Protein AF-A0A2K2VMA2-F1 (afdb_monomer_lite)

Sequence (105 aa):
MKLNKESIKTLGQNIEFTIVSIRKNSDITNLDKIIADLKSLINENQNKADFSELQSDMEFLQEYYEEASWNDVTRWLSNINSTVRNIYYDYLAKIREYHNNKSSH

Structure (mmCIF, N/CA/C/O backbone):
data_AF-A0A2K2VMA2-F1
#
_entry.id   AF-A0A2K2VMA2-F1
#
loop_
_atom_site.group_PDB
_atom_site.id
_atom_site.type_symbol
_atom_site.label_atom_id
_atom_site.label_alt_id
_atom_site.label_comp_id
_atom_site.label_asym_id
_atom_site.label_entity_id
_atom_site.label_seq_id
_atom_site.pdbx_PDB_ins_code
_atom_site.Cartn_x
_atom_site.Cartn_y
_atom_site.Cartn_z
_atom_site.occupancy
_atom_site.B_iso_or_equiv
_atom_site.auth_seq_id
_atom_site.auth_comp_id
_atom_site.auth_asym_id
_atom_site.auth_atom_id
_atom_site.pdbx_PDB_model_num
ATOM 1 N N . MET A 1 1 ? -4.856 -12.810 10.653 1.00 39.00 1 MET A N 1
ATOM 2 C CA . MET A 1 1 ? -4.230 -11.899 11.633 1.00 39.00 1 MET A CA 1
ATOM 3 C C . MET A 1 1 ? -5.300 -10.910 12.098 1.00 39.00 1 MET A C 1
ATOM 5 O O . MET A 1 1 ? -6.308 -10.746 11.429 1.00 39.00 1 MET A O 1
ATOM 9 N N . LYS A 1 2 ? -5.208 -10.363 13.314 1.00 45.94 2 LYS A N 1
ATOM 10 C CA . LYS A 1 2 ? -6.048 -9.220 13.719 1.00 45.94 2 LYS A CA 1
ATOM 11 C C . LYS A 1 2 ? -5.249 -7.974 13.364 1.00 45.94 2 LYS A C 1
ATOM 13 O O . LYS A 1 2 ? -4.051 -7.982 13.639 1.00 45.94 2 LYS A O 1
ATOM 18 N N . LEU A 1 3 ? -5.893 -6.922 12.854 1.00 54.94 3 LEU A N 1
ATOM 19 C CA . LEU A 1 3 ? -5.318 -5.575 12.865 1.00 54.94 3 LEU A CA 1
ATOM 20 C C . LEU A 1 3 ? -4.710 -5.309 14.239 1.00 54.94 3 LEU A C 1
ATOM 22 O O . LEU A 1 3 ? -5.434 -5.137 15.220 1.00 54.94 3 LEU A O 1
ATOM 26 N N . ASN A 1 4 ? -3.387 -5.321 14.317 1.00 72.19 4 ASN A N 1
ATOM 27 C CA . ASN A 1 4 ? -2.671 -4.820 15.466 1.00 72.19 4 ASN A CA 1
ATOM 28 C C . ASN A 1 4 ? -1.827 -3.641 14.980 1.00 72.19 4 ASN A C 1
ATOM 30 O O . ASN A 1 4 ? -1.341 -3.607 13.850 1.00 72.19 4 ASN A O 1
ATOM 34 N N . LYS A 1 5 ? -1.736 -2.630 15.836 1.00 79.88 5 LYS A N 1
ATOM 35 C CA . LYS A 1 5 ? -1.035 -1.365 15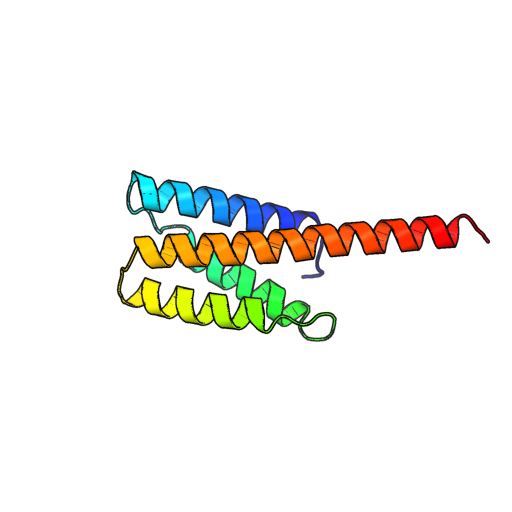.607 1.00 79.88 5 LYS A CA 1
ATOM 36 C C . LYS A 1 5 ? 0.355 -1.546 14.977 1.00 79.88 5 LYS A C 1
ATOM 38 O O . LYS A 1 5 ? 0.756 -0.731 14.150 1.00 79.88 5 LYS A O 1
ATOM 43 N N . GLU A 1 6 ? 1.073 -2.592 15.384 1.00 84.38 6 GLU A N 1
ATOM 44 C CA . GLU A 1 6 ? 2.424 -2.886 14.904 1.00 84.38 6 GLU A CA 1
ATOM 45 C C . GLU A 1 6 ? 2.417 -3.261 13.421 1.00 84.38 6 GLU A C 1
ATOM 47 O O . GLU A 1 6 ? 3.202 -2.701 12.668 1.00 84.38 6 GLU A O 1
ATOM 52 N N . SER A 1 7 ? 1.480 -4.096 12.958 1.00 83.88 7 SER A N 1
ATOM 53 C CA . SER A 1 7 ? 1.412 -4.495 11.545 1.00 83.88 7 SER A CA 1
ATOM 54 C C . SER A 1 7 ? 1.193 -3.313 10.593 1.00 83.88 7 SER A C 1
ATOM 56 O O . SER A 1 7 ? 1.896 -3.212 9.590 1.00 83.88 7 SER A O 1
ATOM 58 N N . ILE A 1 8 ? 0.281 -2.383 10.914 1.00 86.25 8 ILE A N 1
ATOM 59 C CA . ILE A 1 8 ? 0.031 -1.196 10.068 1.00 86.25 8 ILE A CA 1
ATOM 60 C C . ILE A 1 8 ? 1.261 -0.276 10.053 1.00 86.25 8 ILE A C 1
ATOM 62 O O . ILE A 1 8 ? 1.659 0.236 9.008 1.00 86.25 8 ILE A O 1
ATOM 66 N N . LYS A 1 9 ? 1.899 -0.091 11.215 1.00 88.25 9 LYS A N 1
ATOM 67 C CA . LYS A 1 9 ? 3.108 0.727 11.341 1.00 88.25 9 LYS A CA 1
ATOM 68 C C . LYS A 1 9 ? 4.274 0.132 10.547 1.00 88.25 9 LYS A C 1
ATOM 70 O O . LYS A 1 9 ? 4.937 0.860 9.814 1.00 88.25 9 LYS A O 1
ATOM 75 N N . THR A 1 10 ? 4.512 -1.173 10.677 1.00 90.88 10 THR A N 1
ATOM 76 C CA . THR A 1 10 ? 5.547 -1.890 9.924 1.00 90.88 10 THR A CA 1
ATOM 77 C C . THR A 1 10 ? 5.292 -1.809 8.422 1.00 90.88 10 THR A C 1
ATOM 79 O O . THR A 1 10 ? 6.231 -1.576 7.668 1.00 90.88 10 THR A O 1
ATOM 82 N N . LEU A 1 11 ? 4.036 -1.931 7.982 1.00 92.62 11 LEU A N 1
ATOM 83 C CA . LEU A 1 11 ? 3.675 -1.770 6.575 1.00 92.62 11 LEU A CA 1
ATOM 84 C C . LEU A 1 11 ? 4.040 -0.375 6.047 1.00 92.62 11 LEU A C 1
ATOM 86 O O . LEU A 1 11 ? 4.729 -0.279 5.035 1.00 92.62 11 LEU A O 1
ATOM 90 N N . GLY A 1 12 ? 3.672 0.695 6.761 1.00 93.06 12 GLY A N 1
ATOM 91 C CA . GLY A 1 12 ? 4.054 2.063 6.383 1.00 93.06 12 GLY A CA 1
ATOM 92 C C . GLY A 1 12 ? 5.574 2.258 6.285 1.00 93.06 12 GLY A C 1
ATOM 93 O O . GLY A 1 12 ? 6.076 2.812 5.310 1.00 93.06 12 GLY A O 1
ATOM 94 N N . GLN A 1 13 ? 6.332 1.716 7.245 1.00 93.38 13 GLN A N 1
ATOM 95 C CA . GLN A 1 13 ? 7.801 1.759 7.218 1.00 93.38 13 GLN A CA 1
ATOM 96 C C . GLN A 1 13 ? 8.393 0.997 6.022 1.00 93.38 13 GLN A C 1
ATOM 98 O O . GLN A 1 13 ? 9.333 1.479 5.389 1.00 93.38 13 GLN A O 1
ATOM 103 N N . ASN A 1 14 ? 7.839 -0.171 5.687 1.00 94.62 14 ASN A N 1
ATOM 104 C CA . ASN A 1 14 ? 8.282 -0.960 4.537 1.00 94.62 14 ASN A CA 1
ATOM 105 C C . ASN A 1 14 ? 8.000 -0.237 3.214 1.00 94.62 14 ASN A C 1
ATOM 107 O O . ASN A 1 14 ? 8.845 -0.263 2.316 1.00 94.62 14 ASN A O 1
ATOM 111 N N . ILE A 1 15 ? 6.849 0.434 3.103 1.00 96.44 15 ILE A N 1
ATOM 112 C CA . ILE A 1 15 ? 6.502 1.248 1.933 1.00 96.44 15 ILE A CA 1
ATOM 113 C C . ILE A 1 15 ? 7.508 2.390 1.764 1.00 96.44 15 ILE A C 1
ATOM 115 O O . ILE A 1 15 ? 8.073 2.551 0.684 1.00 96.44 15 ILE A O 1
ATOM 119 N N . GLU A 1 16 ? 7.802 3.139 2.829 1.00 95.69 16 GLU A N 1
ATOM 120 C CA . GLU A 1 16 ? 8.792 4.227 2.796 1.00 95.69 16 GLU A CA 1
ATOM 121 C C . GLU A 1 16 ? 10.180 3.743 2.391 1.00 95.69 16 GLU A C 1
ATOM 123 O O . GLU A 1 16 ? 10.820 4.345 1.526 1.00 95.69 16 GLU A O 1
ATOM 128 N N . PHE A 1 17 ? 10.628 2.638 2.988 1.00 95.69 17 PHE A N 1
ATOM 129 C CA . PHE A 1 17 ? 11.898 2.021 2.634 1.00 95.69 17 PHE A CA 1
ATOM 130 C C . PHE A 1 17 ? 11.941 1.663 1.144 1.00 95.69 17 PHE A C 1
ATOM 132 O O . PHE A 1 17 ? 12.896 2.008 0.452 1.00 95.69 17 PHE A O 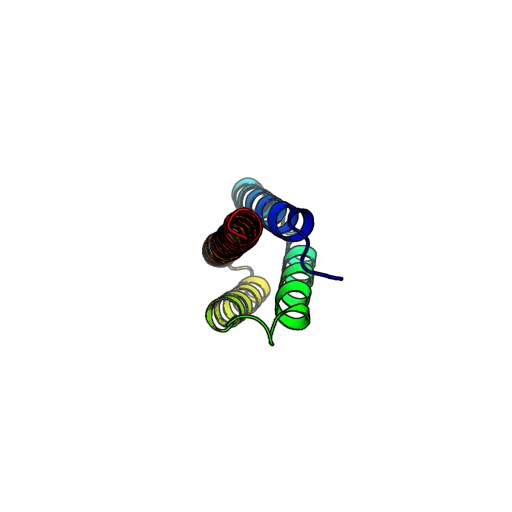1
ATOM 139 N N . THR A 1 18 ? 10.879 1.045 0.629 1.00 96.00 18 THR A N 1
ATOM 140 C CA . THR A 1 18 ? 10.804 0.606 -0.770 1.00 96.00 18 THR A CA 1
ATOM 141 C C . THR A 1 18 ? 10.780 1.781 -1.741 1.00 96.00 18 THR A C 1
ATOM 143 O O . THR A 1 18 ? 11.490 1.749 -2.742 1.00 96.00 18 THR A O 1
ATOM 146 N N . ILE A 1 19 ? 10.072 2.872 -1.424 1.00 96.38 19 ILE A N 1
ATOM 147 C CA . ILE A 1 19 ? 10.122 4.110 -2.220 1.00 96.38 19 ILE A CA 1
ATOM 148 C C . ILE A 1 19 ? 11.567 4.615 -2.342 1.00 96.38 19 ILE A C 1
ATOM 150 O O . ILE A 1 19 ? 12.009 4.981 -3.434 1.00 96.38 19 ILE A O 1
ATOM 154 N N . VAL A 1 20 ? 12.315 4.642 -1.234 1.00 96.44 20 VAL A N 1
ATOM 155 C CA . VAL A 1 20 ? 13.716 5.091 -1.232 1.00 96.44 20 VAL A CA 1
ATOM 156 C C . VAL A 1 20 ? 14.605 4.144 -2.044 1.00 96.44 20 VAL A C 1
ATOM 158 O O . VAL A 1 20 ? 15.432 4.623 -2.822 1.00 96.44 20 VAL A O 1
ATOM 161 N N . SER A 1 21 ? 14.431 2.830 -1.895 1.00 95.88 21 SER A N 1
ATOM 162 C CA . SER A 1 21 ? 15.199 1.810 -2.619 1.00 95.88 21 SER A CA 1
ATOM 163 C C . SER A 1 21 ? 14.985 1.873 -4.131 1.00 95.88 21 SER A C 1
ATOM 165 O O . SER A 1 21 ? 15.963 1.884 -4.884 1.00 95.88 21 SER A O 1
ATOM 167 N N . ILE A 1 22 ? 13.737 2.028 -4.583 1.00 95.44 22 ILE A N 1
ATOM 168 C CA . ILE A 1 22 ? 13.412 2.185 -6.006 1.00 95.44 22 ILE A CA 1
ATOM 169 C C . ILE A 1 22 ? 14.042 3.469 -6.555 1.00 95.44 22 ILE A C 1
ATOM 171 O O . ILE A 1 22 ? 14.737 3.435 -7.566 1.00 95.44 22 ILE A O 1
ATOM 175 N N . ARG A 1 23 ? 13.876 4.606 -5.866 1.00 94.00 23 ARG A N 1
ATOM 176 C CA . ARG A 1 23 ? 14.406 5.898 -6.340 1.00 94.00 23 ARG A CA 1
ATOM 177 C C . ARG A 1 23 ? 15.927 5.938 -6.437 1.00 94.00 23 ARG A C 1
ATOM 179 O O . ARG A 1 23 ? 16.455 6.621 -7.307 1.00 94.00 23 ARG A O 1
ATOM 186 N N . LYS A 1 24 ? 16.633 5.272 -5.520 1.00 95.12 24 LYS A N 1
ATOM 187 C CA . LYS A 1 24 ? 18.102 5.272 -5.504 1.00 95.12 24 LYS A CA 1
ATOM 188 C C . LYS A 1 24 ? 18.691 4.249 -6.466 1.00 95.12 24 LYS A C 1
ATOM 190 O O . LYS A 1 24 ? 19.647 4.564 -7.165 1.00 95.12 24 LYS A O 1
ATOM 195 N N . ASN A 1 25 ? 18.132 3.040 -6.470 1.00 94.56 25 ASN A N 1
ATOM 196 C CA . ASN A 1 25 ? 18.798 1.866 -7.029 1.00 94.56 25 ASN A CA 1
ATOM 197 C C . ASN A 1 25 ? 17.893 1.028 -7.948 1.00 94.56 25 ASN A C 1
ATOM 199 O O . ASN A 1 25 ? 18.327 -0.026 -8.397 1.00 94.56 25 ASN A O 1
ATOM 203 N N . SER A 1 26 ? 16.648 1.448 -8.207 1.00 91.69 26 SER A N 1
ATOM 204 C CA . SER A 1 26 ? 15.616 0.619 -8.862 1.00 91.69 26 SER A CA 1
ATOM 205 C C . SER A 1 26 ? 15.411 -0.74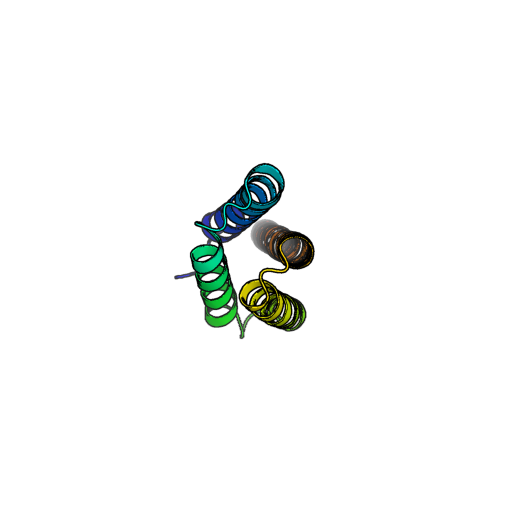4 -8.178 1.00 91.69 26 SER A C 1
ATOM 207 O O . SER A 1 26 ? 15.054 -1.725 -8.821 1.00 91.69 26 SER A O 1
ATOM 209 N N . ASP A 1 27 ? 15.658 -0.814 -6.865 1.00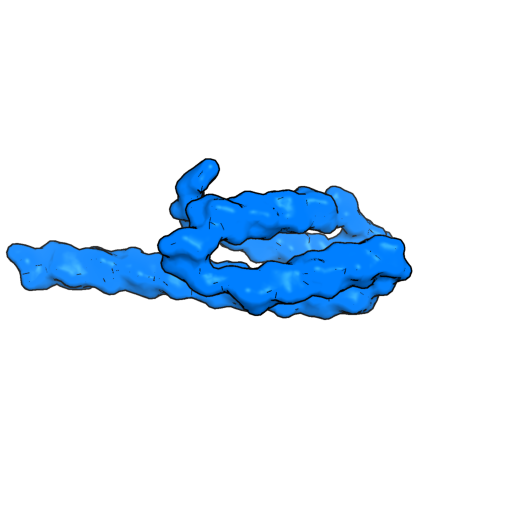 93.31 27 ASP A N 1
ATOM 210 C CA . ASP A 1 27 ? 15.504 -2.041 -6.083 1.00 93.31 27 ASP A CA 1
ATOM 211 C C . ASP A 1 27 ? 14.040 -2.231 -5.668 1.00 93.31 27 ASP A C 1
ATOM 213 O O . ASP A 1 27 ? 13.502 -1.484 -4.846 1.00 93.31 27 ASP A O 1
ATOM 217 N N . ILE A 1 28 ? 13.425 -3.257 -6.254 1.00 92.44 28 ILE A N 1
ATOM 218 C CA . ILE A 1 28 ? 12.014 -3.629 -6.103 1.00 92.44 28 ILE A CA 1
ATOM 219 C C . ILE A 1 28 ? 11.809 -4.863 -5.216 1.00 92.44 28 ILE A C 1
ATOM 221 O O . ILE A 1 28 ? 10.689 -5.350 -5.107 1.00 92.44 28 ILE A O 1
ATOM 225 N N . THR A 1 29 ? 12.858 -5.371 -4.560 1.00 92.69 29 THR A N 1
ATOM 226 C CA . THR A 1 29 ? 12.844 -6.668 -3.848 1.00 92.69 29 THR A CA 1
ATOM 227 C C . THR A 1 29 ? 11.711 -6.791 -2.819 1.00 92.69 29 THR A C 1
ATOM 229 O O . THR A 1 29 ? 11.221 -7.882 -2.542 1.00 92.69 29 THR A O 1
ATOM 232 N N . ASN A 1 30 ? 11.265 -5.668 -2.251 1.00 91.81 30 ASN A N 1
ATOM 233 C CA . ASN A 1 30 ? 10.210 -5.634 -1.237 1.00 91.81 30 ASN A CA 1
ATOM 234 C C . ASN A 1 30 ? 8.800 -5.366 -1.787 1.00 91.81 30 ASN A C 1
ATOM 236 O O . ASN A 1 30 ? 7.841 -5.416 -1.013 1.00 91.81 30 ASN A O 1
ATOM 240 N N . LEU A 1 31 ? 8.651 -5.069 -3.081 1.00 92.38 31 LEU A N 1
ATOM 241 C CA . LEU A 1 31 ? 7.383 -4.610 -3.648 1.00 92.38 31 LEU A CA 1
ATOM 242 C C . LEU A 1 31 ? 6.301 -5.697 -3.602 1.00 92.38 31 LEU A C 1
ATOM 244 O O . LEU A 1 31 ? 5.201 -5.437 -3.115 1.00 92.38 31 LEU A O 1
ATOM 248 N N . ASP A 1 32 ? 6.635 -6.931 -3.986 1.00 92.44 32 ASP A N 1
ATOM 249 C CA . ASP A 1 32 ? 5.701 -8.068 -3.939 1.00 92.44 32 ASP A CA 1
ATOM 250 C C . ASP A 1 32 ? 5.186 -8.330 -2.519 1.00 92.44 32 ASP A C 1
ATOM 252 O O . ASP A 1 32 ? 3.998 -8.581 -2.297 1.00 92.44 32 ASP A O 1
ATOM 256 N N . LYS A 1 33 ? 6.077 -8.216 -1.528 1.00 92.69 33 LYS A N 1
ATOM 257 C CA . LYS A 1 33 ? 5.722 -8.370 -0.117 1.00 92.69 33 LYS A CA 1
ATOM 258 C C . LYS A 1 33 ? 4.770 -7.267 0.342 1.00 92.69 33 LYS A C 1
ATOM 260 O O . LYS A 1 33 ? 3.792 -7.564 1.019 1.00 92.69 33 LYS A O 1
ATOM 265 N N . ILE A 1 34 ? 5.025 -6.014 -0.039 1.00 94.19 34 ILE A N 1
ATOM 266 C CA . ILE A 1 34 ? 4.134 -4.888 0.279 1.00 94.19 34 ILE A CA 1
ATOM 267 C C . ILE A 1 34 ? 2.746 -5.114 -0.316 1.00 94.19 34 ILE A C 1
ATOM 269 O O . ILE A 1 34 ? 1.750 -4.940 0.383 1.00 94.19 34 ILE A O 1
ATOM 273 N N . ILE A 1 35 ? 2.670 -5.540 -1.579 1.00 94.31 35 ILE A N 1
ATOM 274 C CA . ILE A 1 35 ? 1.397 -5.840 -2.243 1.00 94.31 35 ILE A CA 1
ATOM 275 C C . ILE A 1 35 ? 0.650 -6.949 -1.487 1.00 94.31 35 ILE A C 1
ATOM 277 O O . ILE A 1 35 ? -0.554 -6.830 -1.254 1.00 94.31 35 ILE A O 1
ATOM 281 N N . ALA A 1 36 ? 1.346 -8.004 -1.055 1.00 92.75 36 ALA A N 1
ATOM 282 C CA . ALA A 1 36 ? 0.749 -9.077 -0.261 1.00 92.75 36 ALA A CA 1
ATOM 283 C C . ALA A 1 36 ? 0.248 -8.592 1.114 1.00 92.75 36 ALA A C 1
ATOM 285 O O . ALA A 1 36 ? -0.879 -8.908 1.504 1.00 92.75 36 ALA A O 1
ATOM 286 N N . ASP A 1 37 ? 1.046 -7.790 1.824 1.00 92.94 37 ASP A N 1
ATOM 287 C CA . ASP A 1 37 ? 0.687 -7.229 3.130 1.00 92.94 37 ASP A CA 1
ATOM 288 C C . ASP A 1 37 ? -0.540 -6.300 3.023 1.00 92.94 37 ASP A C 1
ATOM 290 O O . ASP A 1 37 ? -1.441 -6.360 3.864 1.00 92.94 37 ASP A O 1
ATOM 294 N N . LEU A 1 38 ? -0.630 -5.496 1.958 1.00 93.12 38 LEU A N 1
ATOM 295 C CA . LEU A 1 38 ? -1.791 -4.648 1.675 1.00 93.12 38 LEU A CA 1
ATOM 296 C C . LEU A 1 38 ? -3.049 -5.468 1.346 1.00 93.12 38 LEU A C 1
ATOM 298 O O . LEU A 1 38 ? -4.117 -5.196 1.897 1.00 93.12 38 LEU A O 1
ATOM 302 N N . LYS A 1 39 ? -2.933 -6.510 0.507 1.00 93.00 39 LYS A N 1
ATOM 303 C CA . LYS A 1 39 ? -4.049 -7.432 0.210 1.00 93.00 39 LYS A CA 1
ATOM 304 C C . LYS A 1 39 ? -4.572 -8.080 1.494 1.00 93.00 39 LYS A C 1
ATOM 306 O O . LYS A 1 39 ? -5.784 -8.164 1.697 1.00 93.00 39 LYS A O 1
ATOM 311 N N . SER A 1 40 ? -3.665 -8.492 2.380 1.00 91.31 40 SER A N 1
ATOM 312 C CA . SER A 1 40 ? -4.010 -9.045 3.691 1.00 91.31 40 SER A CA 1
ATOM 313 C C . SER A 1 40 ? -4.749 -8.023 4.563 1.00 91.31 40 SER A C 1
ATOM 315 O O . SER A 1 40 ? -5.828 -8.321 5.082 1.00 91.31 40 SER A O 1
ATOM 317 N N . LEU A 1 41 ? -4.229 -6.792 4.657 1.00 88.50 41 LEU A N 1
ATOM 318 C CA . LEU A 1 41 ? -4.851 -5.697 5.406 1.00 88.50 41 LEU A CA 1
ATOM 319 C C . LEU A 1 41 ? -6.295 -5.442 4.954 1.00 88.50 41 LEU A C 1
ATOM 321 O O . LEU A 1 41 ? -7.187 -5.360 5.800 1.00 88.50 41 LEU A O 1
ATOM 325 N N . ILE A 1 42 ? -6.530 -5.343 3.646 1.00 89.44 42 ILE A N 1
ATOM 326 C CA . ILE A 1 42 ? -7.866 -5.115 3.084 1.00 89.44 42 ILE A CA 1
ATOM 327 C C . ILE A 1 42 ? -8.779 -6.298 3.410 1.00 89.44 42 ILE A C 1
ATOM 329 O O . ILE A 1 42 ? -9.838 -6.121 4.010 1.00 89.44 42 ILE A O 1
ATOM 333 N N . ASN A 1 43 ? -8.359 -7.522 3.088 1.00 89.94 43 ASN A N 1
ATOM 334 C CA . ASN A 1 43 ? -9.201 -8.708 3.240 1.00 89.94 43 ASN A CA 1
ATOM 335 C C . ASN A 1 43 ? -9.627 -8.957 4.701 1.00 89.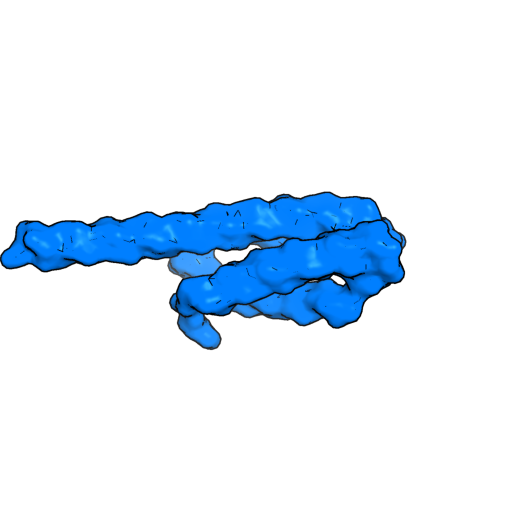94 43 ASN A C 1
ATOM 337 O O . ASN A 1 43 ? -10.779 -9.300 4.974 1.00 89.94 43 ASN A O 1
ATOM 341 N N . GLU A 1 44 ? -8.725 -8.736 5.661 1.00 86.94 44 GLU A N 1
ATOM 342 C CA . GLU A 1 44 ? -9.005 -8.920 7.091 1.00 86.94 44 GLU A CA 1
ATOM 343 C C . GLU A 1 44 ? -9.967 -7.866 7.673 1.00 86.94 44 GLU A C 1
ATOM 345 O O . GLU A 1 44 ? -10.495 -8.037 8.784 1.00 86.94 44 GLU A O 1
ATOM 350 N N . ASN A 1 45 ? -10.183 -6.756 6.956 1.00 84.06 45 ASN A N 1
ATOM 351 C CA . ASN A 1 45 ? -10.875 -5.578 7.483 1.00 84.06 45 ASN A CA 1
ATOM 352 C C . ASN A 1 45 ? -11.944 -4.993 6.567 1.00 84.06 45 ASN A C 1
ATOM 354 O O . ASN A 1 45 ? -12.607 -4.053 6.991 1.00 84.06 45 ASN A O 1
ATOM 358 N N . GLN A 1 46 ? -12.197 -5.596 5.407 1.00 84.31 46 GLN A N 1
ATOM 359 C CA . GLN A 1 46 ? -13.215 -5.180 4.435 1.00 84.31 46 GLN A CA 1
ATOM 360 C C . GLN A 1 46 ? -14.617 -4.956 5.035 1.00 84.31 46 GLN A C 1
ATOM 362 O O . GLN A 1 46 ? -15.380 -4.141 4.540 1.00 84.31 46 GLN A O 1
ATOM 367 N N . ASN A 1 47 ? -14.948 -5.623 6.148 1.00 84.69 47 ASN A N 1
ATOM 368 C CA . ASN A 1 47 ? -16.236 -5.467 6.841 1.00 84.69 47 ASN A CA 1
ATOM 369 C C . ASN A 1 47 ? -16.231 -4.395 7.951 1.00 84.69 47 ASN A C 1
ATOM 371 O O . ASN A 1 47 ? -17.214 -4.256 8.675 1.00 84.69 47 ASN A O 1
ATOM 375 N N . LYS A 1 48 ? -15.108 -3.703 8.172 1.00 81.31 48 LYS A N 1
ATOM 376 C CA . LYS A 1 48 ? -14.894 -2.775 9.302 1.00 81.31 48 LYS A CA 1
ATOM 377 C C . LYS A 1 48 ? -14.592 -1.343 8.869 1.00 81.31 48 LYS A C 1
ATOM 379 O O . LYS A 1 48 ? -14.680 -0.441 9.702 1.00 81.31 48 LYS A O 1
ATOM 384 N N . ALA A 1 49 ? -14.178 -1.149 7.623 1.00 81.50 49 ALA A N 1
ATOM 385 C CA . ALA A 1 49 ? -13.877 0.148 7.039 1.00 81.50 49 ALA A CA 1
ATOM 386 C C . ALA A 1 49 ? -14.009 0.068 5.516 1.00 81.50 49 ALA A C 1
ATOM 388 O O . ALA A 1 49 ? -13.956 -1.020 4.943 1.00 81.50 49 ALA A O 1
ATOM 389 N N . ASP A 1 50 ? -14.172 1.229 4.892 1.00 84.81 50 ASP A N 1
ATOM 390 C CA . ASP A 1 50 ? -14.077 1.374 3.446 1.00 84.81 50 ASP A CA 1
ATOM 391 C C . ASP A 1 50 ? -12.598 1.366 3.030 1.00 84.81 50 ASP A C 1
ATOM 393 O O . ASP A 1 50 ? -11.776 2.070 3.618 1.00 84.81 50 ASP A O 1
ATOM 397 N N . PHE A 1 51 ? -12.270 0.535 2.044 1.00 89.50 51 PHE A N 1
ATOM 398 C CA . PHE A 1 51 ? -10.929 0.386 1.477 1.00 89.50 51 PHE A CA 1
ATOM 399 C C . PHE A 1 51 ? -10.904 0.648 -0.034 1.00 89.50 51 PHE A C 1
ATOM 401 O O . PHE A 1 51 ? -9.906 0.331 -0.676 1.00 89.50 51 PHE A O 1
ATOM 408 N N . SER A 1 52 ? -11.971 1.209 -0.608 1.00 90.88 52 SER A N 1
ATOM 409 C CA . SER A 1 52 ? -12.109 1.430 -2.053 1.00 90.88 52 SER A CA 1
ATOM 410 C C . SER A 1 52 ? -10.956 2.242 -2.652 1.00 90.88 52 SER A C 1
ATOM 412 O O . SER A 1 52 ? -10.375 1.831 -3.654 1.00 90.88 52 SER A O 1
ATOM 414 N N . GLU A 1 53 ? -10.559 3.339 -2.003 1.00 91.12 53 GLU A N 1
ATOM 415 C CA . GLU A 1 53 ? -9.407 4.154 -2.417 1.00 91.12 53 GLU A CA 1
ATOM 416 C C . GLU A 1 53 ? -8.106 3.340 -2.392 1.00 91.12 53 GLU A C 1
ATOM 418 O O . GLU A 1 53 ? -7.377 3.296 -3.379 1.00 91.12 53 GLU A O 1
ATOM 423 N N . LEU A 1 54 ? -7.855 2.603 -1.303 1.00 93.19 54 LEU A N 1
ATOM 424 C CA . LEU A 1 54 ? -6.659 1.768 -1.180 1.00 93.19 54 LEU A CA 1
ATOM 425 C C . LEU A 1 54 ? -6.626 0.652 -2.236 1.00 93.19 54 LEU A C 1
ATOM 427 O O . LEU A 1 54 ? -5.561 0.333 -2.754 1.00 93.19 54 LEU A O 1
ATOM 431 N N . GLN A 1 55 ? -7.776 0.053 -2.549 1.00 94.44 55 GLN A N 1
ATOM 432 C CA . GLN A 1 55 ? -7.900 -0.959 -3.598 1.00 94.44 55 GLN A CA 1
ATOM 433 C C . GLN A 1 55 ? -7.585 -0.375 -4.975 1.00 94.44 55 GLN A C 1
ATOM 435 O O . GLN A 1 55 ? -6.792 -0.966 -5.702 1.00 94.44 55 GLN A O 1
ATOM 440 N N . SER A 1 56 ? -8.135 0.796 -5.299 1.00 95.25 56 SER A N 1
ATOM 441 C CA . SER A 1 56 ? -7.870 1.469 -6.573 1.00 95.25 56 SER A CA 1
ATOM 442 C C . SER A 1 56 ? -6.393 1.849 -6.716 1.00 95.25 56 SER A C 1
ATOM 444 O O . SER A 1 56 ? -5.771 1.518 -7.723 1.00 95.25 56 SER A O 1
ATOM 446 N N . ASP A 1 57 ? -5.785 2.436 -5.681 1.00 95.94 57 ASP A N 1
ATOM 447 C CA . ASP A 1 57 ? -4.351 2.750 -5.673 1.00 95.94 57 ASP A CA 1
ATOM 448 C C . ASP A 1 57 ? -3.483 1.498 -5.901 1.00 95.94 57 ASP A C 1
ATOM 450 O O . ASP A 1 57 ? -2.443 1.549 -6.561 1.00 95.94 57 ASP A O 1
ATOM 454 N N . MET A 1 58 ? -3.899 0.358 -5.342 1.00 95.56 58 MET A N 1
ATOM 455 C CA . MET A 1 58 ? -3.202 -0.916 -5.496 1.00 95.56 58 MET A CA 1
ATOM 456 C C . MET A 1 58 ? -3.344 -1.542 -6.880 1.00 95.56 58 MET A C 1
ATOM 458 O O . MET A 1 58 ? -2.443 -2.282 -7.285 1.00 95.56 58 MET A O 1
ATOM 462 N N . GLU A 1 59 ? -4.461 -1.315 -7.565 1.00 95.38 59 GLU A N 1
ATOM 463 C CA . GLU A 1 59 ? -4.655 -1.741 -8.952 1.00 95.38 59 GLU A CA 1
ATOM 464 C C . GLU A 1 59 ? -3.690 -0.977 -9.859 1.00 95.38 59 GLU A C 1
ATOM 466 O O . GLU A 1 59 ? -2.900 -1.605 -10.564 1.00 95.38 59 GLU A O 1
ATOM 471 N N . PHE A 1 60 ? -3.636 0.352 -9.729 1.00 95.75 60 PHE A N 1
ATOM 472 C CA . PHE A 1 60 ? -2.677 1.167 -10.476 1.00 95.75 60 PHE A CA 1
ATOM 473 C C . PHE A 1 60 ? -1.224 0.815 -10.142 1.00 95.75 60 PHE A C 1
ATOM 475 O O . PHE A 1 60 ? -0.387 0.722 -11.035 1.00 95.75 60 PHE A O 1
ATOM 482 N N . LEU A 1 61 ? -0.896 0.577 -8.867 1.00 96.62 61 LEU A N 1
ATOM 483 C CA . LEU A 1 61 ? 0.446 0.132 -8.484 1.00 96.62 61 LEU A CA 1
ATOM 484 C C . LEU A 1 61 ? 0.858 -1.150 -9.225 1.00 96.62 61 LEU A C 1
ATOM 486 O O . LEU A 1 61 ? 2.007 -1.251 -9.650 1.00 96.62 61 LEU A O 1
ATOM 490 N N . GLN A 1 62 ? -0.051 -2.123 -9.339 1.00 94.00 62 GLN A N 1
ATOM 491 C CA . GLN A 1 62 ? 0.212 -3.397 -10.017 1.00 94.00 62 GLN A CA 1
ATOM 492 C C . GLN A 1 62 ? 0.386 -3.197 -11.526 1.00 94.00 62 GLN A C 1
ATOM 494 O O . GLN A 1 62 ? 1.361 -3.699 -12.075 1.00 94.00 62 GLN A O 1
ATOM 499 N N . GLU A 1 63 ? -0.474 -2.398 -12.160 1.00 95.75 63 GLU A N 1
ATOM 500 C CA . GLU A 1 63 ? -0.355 -2.036 -13.579 1.00 95.75 63 GLU A CA 1
ATOM 501 C C . GLU A 1 63 ? 1.021 -1.423 -13.885 1.00 95.75 63 GLU A C 1
ATOM 503 O O . GLU A 1 63 ? 1.788 -1.947 -14.691 1.00 95.75 63 GLU A O 1
ATOM 508 N N . TYR A 1 64 ? 1.412 -0.374 -13.156 1.00 94.69 64 TYR A N 1
ATOM 509 C CA . TYR A 1 64 ? 2.689 0.304 -13.401 1.00 94.69 64 TYR A CA 1
ATOM 510 C C . TYR A 1 64 ? 3.915 -0.509 -12.980 1.00 94.69 64 TYR A C 1
ATOM 512 O O . TYR A 1 64 ? 5.020 -0.264 -13.473 1.00 94.69 64 TYR A O 1
ATOM 520 N N . TYR A 1 65 ? 3.745 -1.464 -12.066 1.00 91.81 65 TYR A N 1
ATOM 521 C CA . TYR A 1 65 ? 4.789 -2.423 -11.734 1.00 91.81 65 TYR A CA 1
ATOM 522 C C . TYR A 1 65 ? 5.056 -3.369 -12.909 1.00 91.81 65 TYR A C 1
ATOM 524 O O . TYR A 1 65 ? 6.215 -3.553 -13.280 1.00 91.81 65 TYR A O 1
ATOM 532 N N . GLU A 1 66 ? 4.007 -3.905 -13.533 1.00 92.81 66 GLU A N 1
ATOM 533 C CA . GLU A 1 66 ? 4.123 -4.758 -14.722 1.00 92.81 66 GLU A CA 1
ATOM 534 C C . GLU A 1 66 ? 4.740 -4.005 -15.911 1.00 92.81 66 GLU A C 1
ATOM 536 O O . GLU A 1 66 ? 5.544 -4.568 -16.656 1.00 92.81 66 GLU A O 1
ATOM 541 N N . GLU A 1 67 ? 4.452 -2.708 -16.041 1.00 95.50 67 GLU A N 1
ATOM 542 C CA . GLU A 1 67 ? 5.059 -1.823 -17.045 1.00 95.50 67 GLU A CA 1
ATOM 543 C C . GLU A 1 67 ? 6.495 -1.374 -16.715 1.00 95.50 67 GLU A C 1
ATOM 545 O O . GLU A 1 67 ? 7.129 -0.684 -17.517 1.00 95.50 67 GLU A O 1
ATOM 550 N N . ALA A 1 68 ? 7.022 -1.724 -15.536 1.00 92.19 68 ALA A N 1
ATOM 551 C CA . ALA A 1 68 ? 8.296 -1.227 -15.013 1.00 92.19 68 ALA A CA 1
ATOM 552 C C . ALA A 1 68 ? 8.399 0.320 -14.972 1.00 92.19 68 ALA A C 1
ATOM 554 O O . ALA A 1 68 ? 9.496 0.888 -15.050 1.00 92.19 68 ALA A O 1
ATOM 555 N N . SER A 1 69 ? 7.271 1.025 -14.806 1.00 95.00 69 SER A N 1
ATOM 556 C CA . SER A 1 69 ? 7.235 2.487 -14.650 1.00 95.00 69 SER A CA 1
ATOM 557 C C . SER A 1 69 ? 7.560 2.882 -13.207 1.00 95.00 69 SER A C 1
ATOM 559 O O . SER A 1 69 ? 6.691 3.196 -12.393 1.00 95.00 69 SER A O 1
ATOM 561 N N . TRP A 1 70 ? 8.848 2.884 -12.853 1.00 94.12 70 TRP A N 1
ATOM 562 C CA . TRP A 1 70 ? 9.289 3.098 -11.465 1.00 94.12 70 TRP A CA 1
ATOM 563 C C . TRP A 1 70 ? 8.888 4.450 -10.870 1.00 94.12 70 TRP A C 1
ATOM 565 O O . TRP A 1 70 ? 8.652 4.556 -9.664 1.00 94.12 70 TRP A O 1
ATOM 575 N N . ASN A 1 71 ? 8.754 5.482 -11.703 1.00 94.62 71 ASN A N 1
ATOM 576 C CA . ASN A 1 71 ? 8.243 6.773 -11.253 1.00 94.62 71 ASN A CA 1
ATOM 577 C C . ASN A 1 71 ? 6.781 6.660 -10.808 1.00 94.62 71 ASN A C 1
ATOM 579 O O . ASN A 1 71 ? 6.456 7.106 -9.705 1.00 94.62 71 ASN A O 1
ATOM 583 N N . ASP A 1 72 ? 5.929 6.008 -11.600 1.00 96.69 72 ASP A N 1
ATOM 584 C CA . ASP A 1 72 ? 4.528 5.783 -11.245 1.00 96.69 72 ASP A CA 1
ATOM 585 C C . ASP A 1 72 ? 4.375 4.814 -10.077 1.00 96.69 72 ASP A C 1
ATOM 587 O O . ASP A 1 72 ? 3.602 5.087 -9.160 1.00 96.69 72 ASP A O 1
ATOM 591 N N . VAL A 1 73 ? 5.189 3.758 -10.020 1.00 95.62 73 VAL A N 1
ATOM 592 C CA . VAL A 1 73 ? 5.252 2.858 -8.860 1.00 95.62 73 VAL A CA 1
ATOM 593 C C . VAL A 1 73 ? 5.547 3.654 -7.588 1.00 95.62 73 VAL A C 1
ATOM 595 O O . VAL A 1 73 ? 4.834 3.525 -6.594 1.00 95.62 73 VAL A O 1
ATOM 598 N N . THR A 1 74 ? 6.546 4.545 -7.593 1.00 95.94 74 THR A N 1
ATOM 599 C CA . THR A 1 74 ? 6.845 5.356 -6.397 1.00 95.94 74 THR A CA 1
ATOM 600 C C . THR A 1 74 ? 5.757 6.385 -6.076 1.00 95.94 74 THR A C 1
ATOM 602 O O . THR A 1 74 ? 5.571 6.717 -4.900 1.00 95.94 74 THR A O 1
ATOM 605 N N . ARG A 1 75 ? 5.031 6.886 -7.087 1.00 97.12 75 ARG A N 1
ATOM 606 C CA . ARG A 1 75 ? 3.873 7.778 -6.916 1.00 97.12 75 ARG A CA 1
ATOM 607 C C . ARG A 1 75 ? 2.741 7.049 -6.198 1.00 97.12 75 ARG A C 1
ATOM 609 O O . ARG A 1 75 ? 2.311 7.511 -5.144 1.00 97.12 75 ARG A O 1
ATOM 616 N N . TRP A 1 76 ? 2.332 5.884 -6.691 1.00 97.50 76 TRP A N 1
ATOM 617 C CA . TRP A 1 76 ? 1.254 5.105 -6.079 1.00 97.50 76 TRP A CA 1
ATOM 618 C C . TRP A 1 76 ? 1.635 4.531 -4.718 1.00 97.50 76 TRP A C 1
ATOM 620 O O . TRP A 1 76 ? 0.830 4.595 -3.796 1.00 97.50 76 TRP A O 1
ATOM 630 N N . LEU A 1 77 ? 2.887 4.108 -4.514 1.00 96.62 77 LEU A N 1
ATOM 631 C CA . LEU A 1 77 ? 3.371 3.770 -3.170 1.00 96.62 77 LEU A CA 1
ATOM 632 C C . LEU A 1 77 ? 3.256 4.951 -2.191 1.00 96.62 77 LEU A C 1
ATOM 634 O O . LEU A 1 77 ? 2.985 4.743 -1.010 1.00 96.62 77 LEU A O 1
ATOM 638 N N . SER A 1 78 ? 3.440 6.192 -2.652 1.00 96.50 78 SER A N 1
ATOM 639 C CA . SER A 1 78 ? 3.293 7.381 -1.798 1.00 96.50 78 SER A CA 1
ATOM 640 C C . SER A 1 78 ? 1.829 7.660 -1.435 1.00 96.50 78 SER A C 1
ATOM 642 O O . SER A 1 78 ? 1.549 8.018 -0.286 1.00 96.50 78 SER A O 1
ATOM 644 N N . ASN A 1 79 ? 0.904 7.456 -2.379 1.00 96.44 79 ASN A N 1
ATOM 645 C CA . ASN A 1 79 ? -0.539 7.545 -2.129 1.00 96.44 79 ASN A CA 1
ATOM 646 C C . ASN A 1 79 ? -0.968 6.487 -1.106 1.00 96.44 79 ASN A C 1
ATOM 648 O O . ASN A 1 79 ? -1.452 6.827 -0.028 1.00 96.44 79 ASN A O 1
ATOM 652 N N . ILE A 1 80 ? -0.611 5.226 -1.365 1.00 96.06 80 ILE A N 1
ATOM 653 C CA . ILE A 1 80 ? -0.855 4.092 -0.468 1.00 96.06 80 ILE A CA 1
ATOM 654 C C . ILE A 1 80 ? -0.300 4.363 0.932 1.00 96.06 80 ILE A C 1
ATOM 656 O O . ILE A 1 80 ? -0.989 4.122 1.922 1.00 96.06 80 ILE A O 1
ATOM 660 N N . ASN A 1 81 ? 0.925 4.889 1.054 1.00 94.12 81 ASN A N 1
ATOM 661 C CA . ASN A 1 81 ? 1.499 5.199 2.366 1.00 94.12 81 ASN A CA 1
ATOM 662 C C . ASN A 1 81 ? 0.665 6.240 3.128 1.00 94.12 81 ASN A C 1
ATOM 664 O O . ASN A 1 81 ? 0.489 6.136 4.343 1.00 94.12 81 ASN A O 1
ATOM 668 N N . SER A 1 82 ? 0.145 7.243 2.420 1.00 94.06 82 SER A N 1
ATOM 669 C CA . SER A 1 82 ? -0.714 8.275 3.007 1.00 94.06 82 SER A CA 1
ATOM 670 C C . SER A 1 82 ? -2.015 7.659 3.527 1.00 94.06 82 SER A C 1
ATOM 672 O O . SER A 1 82 ? -2.380 7.877 4.683 1.00 94.06 82 SER A O 1
ATOM 674 N N . THR A 1 83 ? -2.644 6.792 2.734 1.00 92.88 83 THR A N 1
ATOM 675 C CA . THR A 1 83 ? -3.862 6.061 3.108 1.00 92.88 83 THR A CA 1
ATOM 676 C C . THR A 1 83 ? -3.630 5.125 4.300 1.00 92.88 83 THR A C 1
ATOM 678 O O . THR A 1 83 ? -4.380 5.155 5.277 1.00 92.88 83 THR A O 1
ATOM 681 N N . VAL A 1 84 ? -2.536 4.354 4.301 1.00 90.56 84 VAL A N 1
ATOM 682 C CA . VAL A 1 84 ? -2.145 3.473 5.419 1.00 90.56 84 VAL A CA 1
ATOM 683 C C . VAL A 1 84 ? -1.914 4.266 6.711 1.00 90.56 84 VAL A C 1
ATOM 685 O O . VAL A 1 84 ? -2.341 3.838 7.788 1.00 90.56 84 VAL A O 1
ATOM 688 N N . ARG A 1 85 ? -1.279 5.443 6.631 1.00 89.25 85 ARG A N 1
ATOM 689 C CA . ARG A 1 85 ? -1.089 6.335 7.786 1.00 89.25 85 ARG A CA 1
ATOM 690 C C . ARG A 1 85 ? -2.417 6.872 8.321 1.00 89.25 85 ARG A C 1
ATOM 692 O O . ARG A 1 85 ? -2.591 6.895 9.538 1.00 89.25 85 ARG A O 1
ATOM 699 N N . ASN A 1 86 ? -3.355 7.247 7.455 1.00 89.69 86 ASN A N 1
ATOM 700 C CA . ASN A 1 86 ? -4.685 7.693 7.880 1.00 89.69 86 ASN A CA 1
ATOM 701 C C . ASN A 1 86 ? -5.422 6.584 8.640 1.00 89.69 86 ASN A C 1
ATOM 703 O O . ASN A 1 86 ? -5.845 6.799 9.775 1.00 89.69 86 ASN A O 1
ATOM 707 N N . ILE A 1 87 ? -5.436 5.362 8.097 1.00 85.88 87 ILE A N 1
ATOM 708 C CA . ILE A 1 87 ? -6.012 4.184 8.766 1.00 85.88 87 ILE A CA 1
ATOM 709 C C . ILE A 1 87 ? -5.379 3.970 10.151 1.00 85.88 87 ILE A C 1
ATOM 711 O O . ILE A 1 87 ? -6.071 3.672 11.130 1.00 85.88 87 ILE A O 1
ATOM 715 N N . TYR A 1 88 ? -4.057 4.131 10.261 1.00 85.56 88 TYR A N 1
ATOM 716 C CA . TYR A 1 88 ? -3.351 4.024 11.535 1.00 85.56 88 TYR A CA 1
ATOM 717 C C . TYR A 1 88 ? -3.794 5.091 12.548 1.00 85.56 88 TYR A C 1
ATOM 719 O O . TYR A 1 88 ? -4.029 4.770 13.718 1.00 85.56 88 TYR A O 1
ATOM 727 N N . TYR A 1 89 ? -3.912 6.352 12.130 1.00 86.06 89 TYR A N 1
ATOM 728 C CA . TYR A 1 89 ? -4.337 7.435 13.017 1.00 86.06 89 TYR A CA 1
ATOM 729 C C . TYR A 1 89 ? -5.796 7.291 13.453 1.00 86.06 89 TYR A C 1
ATOM 731 O O . TYR A 1 89 ? -6.079 7.442 14.644 1.00 86.06 89 TYR A O 1
ATOM 739 N N . ASP A 1 90 ? -6.687 6.893 12.548 1.00 84.69 90 ASP A N 1
ATOM 740 C CA . ASP A 1 90 ? -8.091 6.613 12.861 1.00 84.69 90 ASP A CA 1
ATOM 741 C C . ASP A 1 90 ? -8.225 5.471 13.871 1.00 84.69 90 ASP A C 1
ATOM 743 O O . ASP A 1 90 ? -9.016 5.534 14.818 1.00 84.69 90 ASP A O 1
ATOM 747 N N . TYR A 1 91 ? -7.403 4.429 13.725 1.00 81.62 91 TYR A N 1
ATOM 748 C CA . TYR A 1 91 ? -7.337 3.339 14.692 1.00 81.62 91 TYR A CA 1
ATOM 749 C C . TYR A 1 91 ? -6.921 3.833 16.089 1.00 81.62 91 TYR A C 1
ATOM 751 O O . TYR A 1 91 ? -7.535 3.460 17.093 1.00 81.62 91 TYR A O 1
ATOM 759 N N . LEU A 1 92 ? -5.908 4.702 16.178 1.00 83.94 92 LEU A N 1
ATOM 760 C CA . LEU A 1 92 ? -5.486 5.289 17.455 1.00 83.94 92 LEU A CA 1
ATOM 761 C C . LEU A 1 92 ? -6.560 6.194 18.071 1.00 83.94 92 LEU A C 1
ATOM 763 O O . LEU A 1 92 ? -6.716 6.186 19.295 1.00 83.94 92 LEU A O 1
ATOM 767 N N . ALA A 1 93 ? -7.290 6.955 17.253 1.00 86.00 93 ALA A N 1
ATOM 768 C CA . ALA A 1 93 ? -8.384 7.807 17.710 1.00 86.00 93 ALA A CA 1
ATOM 769 C C . ALA A 1 93 ? -9.501 6.974 18.361 1.00 86.00 93 ALA A C 1
ATOM 771 O O . ALA A 1 93 ? -9.844 7.215 19.519 1.00 86.00 93 ALA A O 1
ATOM 772 N N . LYS A 1 94 ? -9.954 5.906 17.691 1.00 84.00 94 LYS A N 1
ATOM 773 C CA . LYS A 1 94 ? -10.982 4.985 18.215 1.00 84.00 94 LYS A CA 1
ATOM 774 C C . LYS A 1 94 ? -10.585 4.332 19.543 1.00 84.00 94 LYS A C 1
ATOM 776 O O . LYS A 1 94 ? -11.415 4.171 20.436 1.00 84.00 94 LYS A O 1
ATOM 781 N N . ILE A 1 95 ? -9.308 3.975 19.714 1.00 82.06 95 ILE A N 1
ATOM 782 C CA . ILE A 1 95 ? -8.803 3.449 20.995 1.00 82.06 95 ILE A CA 1
ATOM 783 C C . ILE A 1 95 ? -8.926 4.494 22.107 1.00 82.06 95 ILE A C 1
ATOM 785 O O . ILE A 1 95 ? -9.365 4.168 23.211 1.00 82.06 95 ILE A O 1
ATOM 789 N N . ARG A 1 96 ? -8.532 5.745 21.842 1.00 83.69 96 ARG A N 1
ATOM 790 C CA . ARG A 1 96 ? -8.613 6.823 22.840 1.00 83.69 96 ARG A CA 1
ATOM 791 C C . ARG A 1 96 ? -10.056 7.077 23.262 1.00 83.69 96 ARG A C 1
ATOM 793 O O . ARG A 1 96 ? -10.321 7.158 24.457 1.00 83.69 96 ARG A O 1
ATOM 800 N N . GLU A 1 97 ? -10.978 7.135 22.306 1.00 85.00 97 GLU A N 1
ATOM 801 C CA . GLU A 1 97 ? -12.414 7.283 22.576 1.00 85.00 97 GLU A CA 1
ATOM 802 C C . GLU A 1 97 ? -12.938 6.164 23.482 1.00 85.00 97 GLU A C 1
ATOM 804 O O . GLU A 1 97 ? -13.597 6.431 24.486 1.00 85.00 97 GLU A O 1
ATOM 809 N N . TYR A 1 98 ? -12.576 4.912 23.191 1.00 83.44 98 TYR A N 1
ATOM 810 C CA . TYR A 1 98 ? -12.964 3.768 24.013 1.00 83.44 98 TYR A CA 1
ATOM 811 C C . TYR A 1 98 ? -12.482 3.882 25.469 1.00 83.44 98 TYR A C 1
ATOM 813 O O . TYR A 1 98 ? -13.242 3.607 26.400 1.00 83.44 98 TYR A O 1
ATOM 821 N N . HIS A 1 99 ? -11.233 4.305 25.686 1.00 76.12 99 HIS A N 1
ATOM 822 C CA . HIS A 1 99 ? -10.684 4.483 27.034 1.00 76.12 99 HIS A CA 1
ATOM 823 C C . HIS A 1 99 ? -11.305 5.671 27.783 1.00 76.12 99 HIS A C 1
ATOM 825 O O . HIS A 1 99 ? -11.580 5.554 28.980 1.00 76.12 99 HIS A O 1
ATOM 831 N N . ASN A 1 100 ? -11.586 6.777 27.093 1.00 77.19 100 ASN A N 1
ATOM 832 C CA . ASN A 1 100 ? -12.234 7.947 27.691 1.00 77.19 100 ASN A CA 1
ATOM 833 C C . ASN A 1 100 ? -13.678 7.633 28.114 1.00 77.19 100 ASN A C 1
ATOM 835 O O . ASN A 1 100 ? -14.104 8.010 29.206 1.00 77.19 100 ASN A O 1
ATOM 839 N N . ASN A 1 101 ? -14.404 6.860 27.302 1.00 71.75 101 ASN A N 1
ATOM 840 C CA . ASN A 1 101 ? -15.772 6.443 27.612 1.00 71.75 101 ASN A CA 1
ATOM 841 C C . ASN A 1 101 ? -15.828 5.437 28.775 1.00 71.75 101 ASN A C 1
ATOM 843 O O . ASN A 1 101 ? -16.753 5.486 29.579 1.00 71.75 101 ASN A O 1
ATOM 847 N N . LYS A 1 102 ? -14.815 4.572 28.924 1.00 61.31 102 LYS A N 1
ATOM 848 C CA . LYS A 1 102 ? -14.683 3.660 30.076 1.00 61.31 102 LYS A CA 1
ATOM 849 C C . LYS A 1 102 ? -14.298 4.336 31.391 1.00 61.31 102 LYS A C 1
ATOM 851 O O . LYS A 1 102 ? -14.515 3.747 32.438 1.00 61.31 102 LYS A O 1
ATOM 856 N N . SER A 1 103 ? -13.699 5.521 31.334 1.00 58.12 103 SER A N 1
ATOM 857 C CA . SER A 1 103 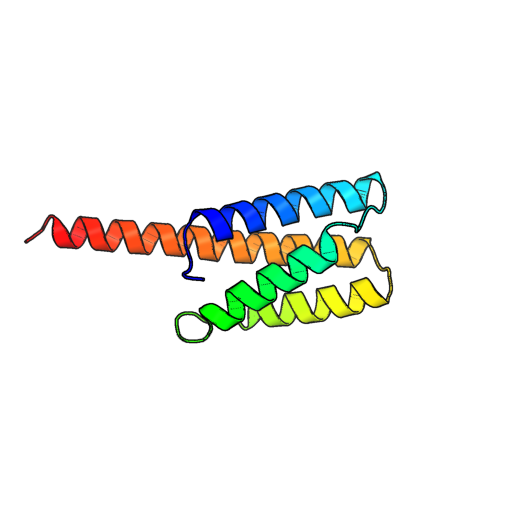? -13.285 6.277 32.526 1.00 58.12 103 SER A CA 1
ATOM 858 C C . SER A 1 103 ? -14.396 7.198 33.051 1.00 58.12 103 SER A C 1
ATOM 860 O O . SER A 1 103 ? -14.202 7.889 34.045 1.00 58.12 103 SER A O 1
ATOM 862 N N . SER A 1 104 ? -15.540 7.227 32.357 1.00 53.53 104 SER A N 1
ATOM 863 C CA . SER A 1 104 ? -16.695 8.090 32.636 1.00 53.53 104 SER A CA 1
ATOM 864 C C . SER A 1 104 ? -17.926 7.293 33.113 1.00 53.53 104 SER A C 1
ATOM 866 O O . SER A 1 104 ? -19.048 7.793 33.038 1.00 53.53 104 SER A O 1
ATOM 868 N N . HIS A 1 105 ? -17.732 6.044 33.548 1.00 43.56 105 HIS A N 1
ATOM 869 C CA . HIS A 1 105 ? -18.704 5.145 34.191 1.00 43.56 105 HIS A CA 1
ATOM 870 C C . HIS A 1 105 ? -18.034 4.481 35.395 1.00 43.56 105 HIS A C 1
ATOM 872 O O . HIS A 1 105 ? -18.772 4.110 36.332 1.00 43.56 105 HIS A O 1
#

Radius of gyration: 15.48 Å; chains: 1; bounding box: 38×20×51 Å

Foldseek 3Di:
DADDLVLLVVLLVLLVVQLVCCVPPVDCVCVVVSLVSLVVVCVNCVVPDDCPQVVVLSVQLVVCVVVSVSVSVSVSSVVNSVVSVVVSVVVVVVVVVVVVVVVVD

Secondary structure (DSSP, 8-state):
----HHHHHHHHHHHHHHHHHHHHH---TTHHHHHHHHHHHHHHHTTTS--HHHHHHHHHHHHHHHTT-HHHHHHHHHHHHHHHHHHHHHHHHHHHHHHHHHTT-

pLDDT: mean 88.04, std 11.52, range [39.0, 97.5]